Protein AF-A0A2R7M3M5-F1 (afdb_monomer_lite)

Radius of gyration: 17.68 Å; chains: 1; bounding box: 38×52×39 Å

Secondary structure (DSSP, 8-state):
-----PPPPBSEEETTEEEEEEEEEEEETTEEEEEEEEEETTEE-SEEEEEETTEEEEEEEEETTEEEEEEE-TTSSEEEEEEEEEEE-SS-EEEEEEEEEEEE-TTS-EEEEEEEETTEEEEEEE--

Foldseek 3Di:
DPPPPDPDDEQDDDVNFDAAWHWDWDDDPNKIKIKTWHDDRNHTADKIFIDIPNATAKIWHDDVFKIWMFGADSVRATQKIAIWGWDDDPVDIDIAGAAWMFGAPNVGHTAWIWHDDRRHTDDIDGDD

Structure (mmCIF, N/CA/C/O backbone):
data_AF-A0A2R7M3M5-F1
#
_entry.id   AF-A0A2R7M3M5-F1
#
loop_
_atom_site.group_PDB
_atom_site.id
_atom_site.type_symbol
_atom_site.label_atom_id
_atom_site.label_alt_id
_atom_site.label_comp_id
_atom_site.label_asym_id
_atom_site.label_entity_id
_atom_site.label_seq_id
_atom_site.pdbx_PDB_ins_code
_atom_site.Cartn_x
_atom_site.Cartn_y
_atom_site.Cartn_z
_atom_site.occupancy
_atom_site.B_iso_or_equiv
_atom_site.auth_seq_id
_atom_site.auth_comp_id
_atom_site.auth_asym_id
_atom_site.auth_atom_id
_atom_site.pdbx_PDB_model_num
ATOM 1 N N . MET A 1 1 ? 13.078 -37.217 -22.611 1.00 40.91 1 MET A N 1
ATOM 2 C CA . MET A 1 1 ? 13.449 -35.785 -22.590 1.00 40.91 1 MET A CA 1
ATOM 3 C C . MET A 1 1 ? 12.897 -35.168 -21.319 1.00 40.91 1 MET A C 1
ATOM 5 O O . MET A 1 1 ? 11.688 -35.029 -21.201 1.00 40.91 1 MET A O 1
ATOM 9 N N . LEU A 1 2 ? 13.753 -34.866 -20.343 1.00 45.62 2 LEU A N 1
ATOM 10 C CA . LEU A 1 2 ? 13.351 -34.103 -19.164 1.00 45.62 2 LEU A CA 1
ATOM 11 C C . LEU A 1 2 ? 13.286 -32.633 -19.587 1.00 45.62 2 LEU A C 1
ATOM 13 O O . LEU A 1 2 ? 14.321 -32.003 -19.799 1.00 45.62 2 LEU A O 1
ATOM 17 N N . LEU A 1 3 ? 12.076 -32.101 -19.774 1.00 51.84 3 LEU A N 1
ATOM 18 C CA . LEU A 1 3 ? 11.861 -30.661 -19.890 1.00 51.84 3 LEU A CA 1
ATOM 19 C C . LEU A 1 3 ? 12.255 -30.043 -18.546 1.00 51.84 3 LEU A C 1
ATOM 21 O O . LEU A 1 3 ? 11.459 -29.971 -17.615 1.00 51.84 3 LEU A O 1
ATOM 25 N N . SER A 1 4 ? 13.523 -29.655 -18.431 1.00 55.25 4 SER A N 1
ATOM 26 C CA . SER A 1 4 ? 14.002 -28.819 -17.340 1.00 55.25 4 SER A CA 1
ATOM 27 C C . SER A 1 4 ? 13.256 -27.491 -17.437 1.00 55.25 4 SER A C 1
ATOM 29 O O . SER A 1 4 ? 13.570 -26.641 -18.273 1.00 55.25 4 SER A O 1
ATOM 31 N N . CYS A 1 5 ? 12.206 -27.336 -16.628 1.00 59.44 5 CYS A N 1
ATOM 32 C CA . CYS A 1 5 ? 11.568 -26.052 -16.383 1.00 59.44 5 CYS A CA 1
ATOM 33 C C . CYS A 1 5 ? 12.611 -25.140 -15.736 1.00 59.44 5 CYS A C 1
ATOM 35 O O . CYS A 1 5 ? 12.730 -25.087 -14.513 1.00 59.44 5 CYS A O 1
ATOM 37 N N . LYS A 1 6 ? 13.388 -24.428 -16.560 1.00 63.34 6 LYS A N 1
ATOM 38 C CA . LYS A 1 6 ? 14.231 -23.330 -16.090 1.00 63.34 6 LYS A CA 1
ATOM 39 C C . LYS A 1 6 ? 13.330 -22.370 -15.317 1.00 63.34 6 LYS A C 1
ATOM 41 O O . LYS A 1 6 ? 12.282 -21.953 -15.821 1.00 63.34 6 LYS A O 1
ATOM 46 N N . SER A 1 7 ? 13.703 -22.067 -14.077 1.00 69.56 7 SER A N 1
ATOM 47 C CA . SER A 1 7 ? 12.991 -21.080 -13.275 1.00 69.56 7 SER A CA 1
ATOM 48 C C . SER A 1 7 ? 12.938 -19.762 -14.048 1.00 69.56 7 SER A C 1
ATOM 50 O O . SER A 1 7 ? 13.905 -19.362 -14.700 1.00 69.56 7 SER A O 1
ATOM 52 N N . LYS A 1 8 ? 11.775 -19.101 -14.038 1.00 75.94 8 LYS A N 1
ATOM 53 C CA . LYS A 1 8 ? 11.649 -17.799 -14.699 1.00 75.94 8 LYS A CA 1
ATOM 54 C C . LYS A 1 8 ? 12.600 -16.811 -14.008 1.00 75.94 8 LYS A C 1
ATOM 56 O O . LYS A 1 8 ? 12.581 -16.767 -12.776 1.00 75.94 8 LYS A O 1
ATOM 61 N N . PRO A 1 9 ? 13.389 -16.025 -14.760 1.00 85.38 9 PRO A N 1
ATOM 62 C CA . PRO A 1 9 ? 14.252 -15.011 -14.171 1.00 85.38 9 PRO A CA 1
ATOM 63 C C . PRO A 1 9 ? 13.434 -14.015 -13.338 1.00 85.38 9 PRO A C 1
ATOM 65 O O . PRO A 1 9 ? 12.315 -13.649 -13.714 1.00 85.38 9 PRO A O 1
ATOM 68 N N . ILE A 1 10 ? 14.000 -13.584 -12.212 1.00 93.69 10 ILE A N 1
ATOM 69 C CA . ILE A 1 10 ? 13.452 -12.527 -11.352 1.00 93.69 10 ILE A CA 1
ATOM 70 C C . ILE A 1 10 ? 14.199 -11.215 -11.616 1.00 93.69 10 ILE A C 1
ATOM 72 O O . ILE A 1 10 ? 15.346 -11.249 -12.056 1.00 93.69 10 ILE A O 1
ATOM 76 N N . ASN A 1 11 ? 13.568 -10.072 -11.343 1.00 96.06 11 ASN A N 1
ATOM 77 C CA . ASN A 1 11 ? 14.172 -8.734 -11.469 1.00 96.06 11 ASN A CA 1
ATOM 78 C C . ASN A 1 11 ? 14.784 -8.458 -12.859 1.00 96.06 11 ASN A C 1
ATOM 80 O O . ASN A 1 11 ? 15.781 -7.750 -12.985 1.00 96.06 11 ASN A O 1
ATOM 84 N N . GLN A 1 12 ? 14.206 -9.037 -13.914 1.00 95.31 12 GLN A N 1
ATOM 85 C CA . GLN A 1 12 ? 14.738 -8.927 -15.272 1.00 95.31 12 GLN A CA 1
ATOM 86 C C . GLN A 1 12 ? 14.123 -7.765 -16.056 1.00 95.31 12 GLN A C 1
ATOM 88 O O . GLN A 1 12 ? 12.984 -7.342 -15.813 1.00 95.31 12 GLN A O 1
ATOM 93 N N . LYS A 1 13 ? 14.879 -7.304 -17.056 1.00 95.75 13 LYS A N 1
ATOM 94 C CA . LYS A 1 13 ? 14.415 -6.364 -18.074 1.00 95.75 13 LYS A CA 1
ATOM 95 C C . LYS A 1 13 ? 14.510 -6.995 -19.464 1.00 95.75 13 LYS A C 1
ATOM 97 O O . LYS A 1 13 ? 15.540 -7.575 -19.791 1.00 95.75 13 LYS A O 1
ATOM 102 N N . ILE A 1 14 ? 13.468 -6.837 -20.276 1.00 95.00 14 ILE A N 1
ATOM 103 C CA . ILE A 1 14 ? 13.446 -7.162 -21.710 1.00 95.00 14 ILE A CA 1
ATOM 104 C C . ILE A 1 14 ? 13.244 -5.845 -22.453 1.00 95.00 14 ILE A C 1
ATOM 106 O O . ILE A 1 14 ? 12.390 -5.051 -22.065 1.00 95.00 14 ILE A O 1
ATOM 110 N N . ASP A 1 15 ? 14.086 -5.558 -23.446 1.00 95.06 15 ASP A N 1
ATOM 111 C CA . ASP A 1 15 ? 14.084 -4.276 -24.169 1.00 95.06 15 ASP A CA 1
ATOM 112 C C . ASP A 1 15 ? 14.149 -3.055 -23.237 1.00 95.06 15 ASP A C 1
ATOM 114 O O . ASP A 1 15 ? 13.475 -2.045 -23.431 1.00 95.06 15 ASP A O 1
ATOM 118 N N . LYS A 1 16 ? 14.972 -3.166 -22.182 1.00 95.38 16 LYS A N 1
ATOM 119 C CA . LYS A 1 16 ? 15.138 -2.178 -21.096 1.00 95.38 16 LYS A CA 1
ATOM 120 C C . LYS A 1 16 ? 13.891 -1.957 -20.220 1.00 95.38 16 LYS A C 1
ATOM 122 O O . LYS A 1 16 ? 13.975 -1.167 -19.281 1.00 95.38 16 LYS A O 1
ATOM 127 N N . LYS A 1 17 ? 12.803 -2.700 -20.444 1.00 95.56 17 LYS A N 1
ATOM 128 C CA . LYS A 1 17 ? 11.550 -2.638 -19.677 1.00 95.56 17 LYS A CA 1
ATOM 129 C C . LYS A 1 17 ? 11.433 -3.779 -18.680 1.00 95.56 17 LYS A C 1
ATOM 131 O O . LYS A 1 17 ? 11.843 -4.899 -18.973 1.00 95.56 17 LYS A O 1
ATOM 136 N N . ARG A 1 18 ? 10.860 -3.534 -17.503 1.00 95.56 18 ARG A N 1
ATOM 137 C CA . ARG A 1 18 ? 10.651 -4.567 -16.476 1.00 95.56 18 ARG A CA 1
ATOM 138 C C . ARG A 1 18 ? 9.678 -5.635 -16.964 1.00 95.56 18 ARG A C 1
ATOM 140 O O . ARG A 1 18 ? 8.585 -5.320 -17.437 1.00 95.56 18 ARG A O 1
ATOM 147 N N . GLU A 1 19 ? 10.058 -6.897 -16.785 1.00 96.81 19 GLU A N 1
ATOM 148 C CA . GLU A 1 19 ? 9.255 -8.050 -17.195 1.00 96.81 19 GLU A CA 1
ATOM 149 C C . GLU A 1 19 ? 9.260 -9.132 -16.107 1.00 96.81 19 GLU A C 1
ATOM 151 O O . GLU A 1 19 ? 10.284 -9.427 -15.488 1.00 96.81 19 GLU A O 1
ATOM 156 N N . GLY A 1 20 ? 8.113 -9.773 -15.890 1.00 95.81 20 GLY A N 1
ATOM 157 C CA . GLY A 1 20 ? 7.998 -10.902 -14.975 1.00 95.81 20 GLY A CA 1
ATOM 158 C C . GLY A 1 20 ? 7.898 -10.477 -13.513 1.00 95.81 20 GLY A C 1
ATOM 159 O O . GLY A 1 20 ? 7.250 -9.483 -13.191 1.00 95.81 20 GLY A O 1
ATOM 160 N N . VAL A 1 21 ? 8.452 -11.294 -12.615 1.00 96.62 21 VAL A N 1
ATOM 161 C CA . VAL A 1 21 ? 8.379 -11.053 -11.169 1.00 96.62 21 VAL A CA 1
ATOM 162 C C . VAL A 1 21 ? 9.546 -10.187 -10.719 1.00 96.62 21 VAL A C 1
ATOM 164 O O . VAL A 1 21 ? 10.697 -10.443 -11.073 1.00 96.62 21 VAL A O 1
ATOM 167 N N . TRP A 1 22 ? 9.220 -9.180 -9.922 1.00 97.56 22 TRP A N 1
ATOM 168 C CA . TRP A 1 22 ? 10.172 -8.314 -9.256 1.00 97.56 22 TRP A CA 1
ATOM 169 C C . TRP A 1 22 ? 10.038 -8.510 -7.748 1.00 97.56 22 TRP A C 1
ATOM 171 O O . TRP A 1 22 ? 8.938 -8.445 -7.202 1.00 97.56 22 TRP A O 1
ATOM 181 N N . ILE A 1 23 ? 11.144 -8.850 -7.100 1.00 97.62 23 ILE A N 1
ATOM 182 C CA . ILE A 1 23 ? 11.229 -9.115 -5.670 1.00 97.62 23 ILE A CA 1
ATOM 183 C C . ILE A 1 23 ? 12.234 -8.133 -5.091 1.00 97.62 23 ILE A C 1
ATOM 185 O O . ILE A 1 23 ? 13.425 -8.217 -5.401 1.00 97.62 23 ILE A O 1
ATOM 189 N N . ASP A 1 24 ? 11.737 -7.240 -4.245 1.00 96.62 24 ASP A N 1
ATOM 190 C CA . ASP A 1 24 ? 12.561 -6.433 -3.354 1.00 96.62 24 ASP A CA 1
ATOM 191 C C . ASP A 1 24 ? 12.595 -7.100 -1.974 1.00 96.62 24 ASP A C 1
ATOM 193 O O . ASP A 1 24 ? 11.585 -7.650 -1.519 1.00 96.62 24 ASP A O 1
ATOM 197 N N . ASN A 1 25 ? 13.761 -7.115 -1.334 1.00 97.38 25 ASN A N 1
ATOM 198 C CA . ASN A 1 25 ? 13.969 -7.722 -0.027 1.00 97.38 25 ASN A CA 1
ATOM 199 C C . ASN A 1 25 ? 15.122 -7.022 0.692 1.00 97.38 25 ASN A C 1
ATOM 201 O O . ASN A 1 25 ? 16.282 -7.211 0.324 1.00 97.38 25 ASN A O 1
ATOM 205 N N . TYR A 1 26 ? 14.804 -6.255 1.727 1.00 97.56 26 TYR A N 1
ATOM 206 C CA . TYR A 1 26 ? 15.783 -5.480 2.482 1.00 97.56 26 TYR A CA 1
ATOM 207 C C . TYR A 1 26 ? 15.418 -5.428 3.965 1.00 97.56 26 TYR A C 1
ATOM 209 O O . TYR A 1 26 ? 14.273 -5.661 4.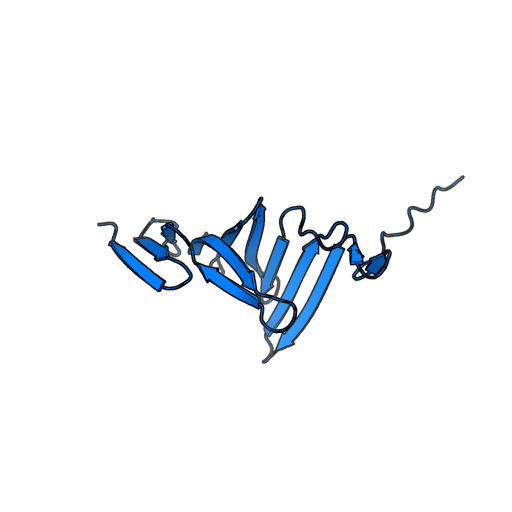356 1.00 97.56 26 TYR A O 1
ATOM 217 N N . THR A 1 27 ? 16.404 -5.107 4.795 1.00 98.00 27 THR A N 1
ATOM 218 C CA . THR A 1 27 ? 16.233 -4.955 6.241 1.00 98.00 27 THR A CA 1
ATOM 219 C C . THR A 1 27 ? 16.571 -3.526 6.631 1.00 98.00 27 THR A C 1
ATOM 221 O O . THR A 1 27 ? 17.616 -3.011 6.244 1.00 98.00 27 THR A O 1
ATOM 224 N N . GLN A 1 28 ? 15.702 -2.897 7.414 1.00 97.31 28 GLN A N 1
ATOM 225 C CA . GLN A 1 28 ? 15.927 -1.577 7.994 1.00 97.31 28 GLN A CA 1
ATOM 226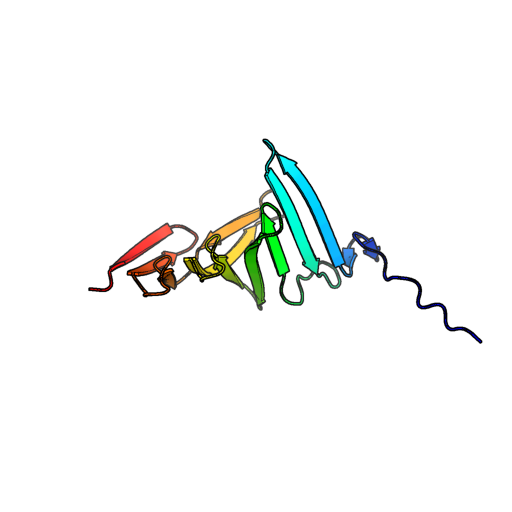 C C . GLN A 1 28 ? 15.531 -1.624 9.469 1.00 97.31 28 GLN A C 1
ATOM 228 O O . GLN A 1 28 ? 14.429 -2.066 9.781 1.00 97.31 28 GLN A O 1
ATOM 233 N N . ASP A 1 29 ? 16.430 -1.220 10.370 1.00 96.06 29 ASP A N 1
ATOM 234 C CA . ASP A 1 29 ? 16.196 -1.192 11.823 1.00 96.06 29 ASP A CA 1
ATOM 235 C C . ASP A 1 29 ? 15.621 -2.514 12.368 1.00 96.06 29 ASP A C 1
ATOM 237 O O . ASP A 1 29 ? 14.593 -2.555 13.041 1.00 96.06 29 ASP A O 1
ATOM 241 N N . SER A 1 30 ? 16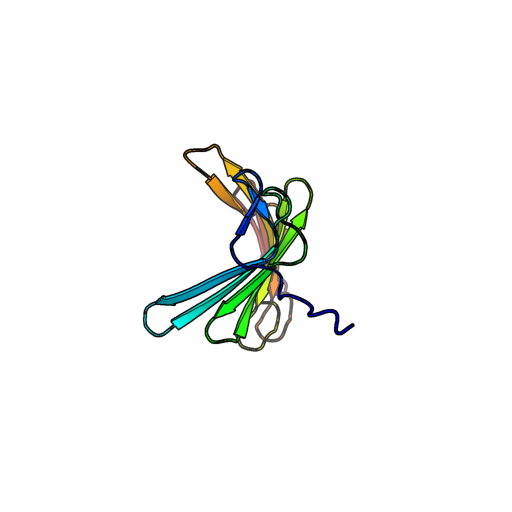.259 -3.636 12.014 1.00 96.44 30 SER A N 1
ATOM 242 C CA . SER A 1 30 ? 15.810 -5.009 12.333 1.00 96.44 30 SER A CA 1
ATOM 243 C C . SER A 1 30 ? 14.449 -5.421 11.746 1.00 96.44 30 SER A C 1
ATOM 245 O O . SER A 1 30 ? 13.962 -6.518 12.017 1.00 96.44 30 SER A O 1
ATOM 247 N N . THR A 1 31 ? 13.840 -4.582 10.907 1.00 97.31 31 THR A N 1
ATOM 248 C CA . THR A 1 31 ? 12.576 -4.861 10.221 1.00 97.31 31 THR A CA 1
ATOM 249 C C . THR A 1 31 ? 12.843 -5.340 8.803 1.00 97.31 31 THR A C 1
ATOM 251 O O . THR A 1 31 ? 13.460 -4.642 8.003 1.00 97.31 31 THR A O 1
ATOM 254 N N . ASN A 1 32 ? 12.360 -6.536 8.478 1.00 98.06 32 ASN A N 1
ATOM 255 C CA . ASN A 1 32 ? 12.501 -7.134 7.156 1.00 98.06 32 ASN A CA 1
ATOM 256 C C . ASN A 1 32 ? 11.327 -6.740 6.262 1.00 98.06 32 ASN A C 1
ATOM 258 O O . ASN A 1 32 ? 10.176 -7.058 6.565 1.00 98.06 32 ASN A O 1
ATOM 262 N N . TYR A 1 33 ? 11.622 -6.119 5.130 1.00 98.31 33 TYR A N 1
ATOM 263 C CA . TYR A 1 33 ? 10.662 -5.742 4.106 1.00 98.31 33 TYR A CA 1
ATOM 264 C C . TYR A 1 33 ? 10.820 -6.655 2.903 1.00 98.31 33 TYR A C 1
ATOM 266 O O . TYR A 1 33 ? 11.933 -6.934 2.468 1.00 98.31 33 TYR A O 1
ATOM 274 N N . LYS A 1 34 ? 9.698 -7.112 2.347 1.00 98.50 34 LYS A N 1
ATOM 275 C CA . LYS A 1 34 ? 9.703 -7.907 1.118 1.00 98.50 34 LYS A CA 1
ATOM 276 C C . LYS A 1 34 ? 8.525 -7.554 0.230 1.00 98.50 34 LYS A C 1
ATOM 278 O O . LYS A 1 34 ? 7.386 -7.586 0.697 1.00 98.50 34 LYS A O 1
ATOM 283 N N . SER A 1 35 ? 8.758 -7.276 -1.047 1.00 98.25 35 SER A N 1
ATOM 284 C CA . SER A 1 35 ? 7.696 -7.060 -2.034 1.00 98.25 35 SER A CA 1
ATOM 285 C C . SER A 1 35 ? 7.718 -8.133 -3.121 1.00 98.25 35 SER A C 1
ATOM 287 O O . SER A 1 35 ? 8.748 -8.718 -3.442 1.00 98.25 35 SER A O 1
ATOM 289 N N . PHE A 1 36 ? 6.539 -8.433 -3.657 1.00 98.25 36 PHE A N 1
ATOM 290 C CA . PHE A 1 36 ? 6.357 -9.218 -4.869 1.00 98.25 36 PHE A CA 1
ATOM 291 C C . PHE A 1 36 ? 5.533 -8.391 -5.840 1.00 98.25 36 PHE A C 1
ATOM 293 O O . PHE A 1 36 ? 4.319 -8.219 -5.669 1.00 98.25 36 PHE A O 1
ATOM 300 N N . GLU A 1 37 ? 6.214 -7.917 -6.863 1.00 97.56 37 GLU A N 1
ATOM 301 C CA . GLU A 1 37 ? 5.700 -7.076 -7.924 1.00 97.56 37 GLU A CA 1
ATOM 302 C C . GLU A 1 37 ? 5.717 -7.865 -9.229 1.00 97.56 37 GLU A C 1
ATOM 304 O O . GLU A 1 37 ? 6.462 -8.832 -9.401 1.00 97.56 37 GLU A O 1
ATOM 309 N N . TYR A 1 38 ? 4.845 -7.490 -10.153 1.00 96.50 38 TYR A N 1
ATOM 310 C CA . TYR A 1 38 ? 4.722 -8.182 -11.426 1.00 96.50 38 TYR A CA 1
ATOM 311 C C . TYR A 1 38 ? 4.549 -7.159 -12.527 1.00 96.50 38 TYR A C 1
ATOM 313 O O . TYR A 1 38 ? 3.637 -6.334 -12.458 1.00 96.50 38 TYR A O 1
ATOM 321 N N . TYR A 1 39 ? 5.385 -7.274 -13.550 1.00 96.00 39 TYR A N 1
ATOM 322 C CA . TYR A 1 39 ? 5.413 -6.357 -14.676 1.00 96.00 39 TYR A CA 1
ATOM 323 C C . TYR A 1 39 ? 5.262 -7.101 -15.998 1.00 96.00 39 TYR A C 1
ATOM 325 O O . TYR A 1 39 ? 5.670 -8.260 -16.132 1.00 96.00 39 TYR A O 1
ATOM 333 N N . LYS A 1 40 ? 4.668 -6.416 -16.971 1.00 95.44 40 LYS A N 1
ATOM 334 C CA . LYS A 1 40 ?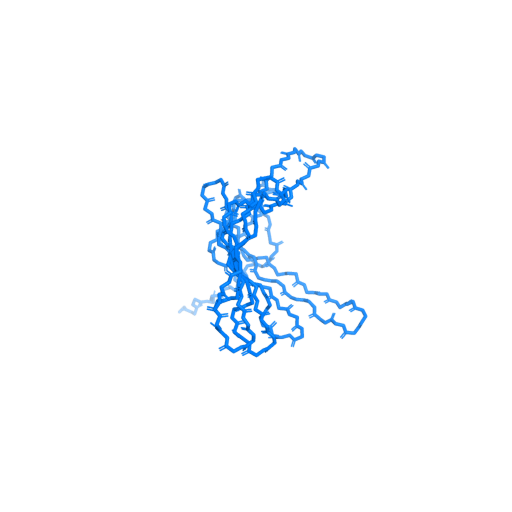 4.702 -6.786 -18.382 1.00 95.44 40 LYS A CA 1
ATOM 335 C C . LYS A 1 40 ? 5.018 -5.523 -19.178 1.00 95.44 40 LYS A C 1
ATOM 337 O O . LYS A 1 40 ? 4.155 -4.665 -19.286 1.00 95.44 40 LYS A O 1
ATOM 342 N N . HIS A 1 41 ? 6.226 -5.414 -19.723 1.00 95.06 41 HIS A N 1
ATOM 343 C CA . HIS A 1 41 ? 6.694 -4.237 -20.465 1.00 95.06 41 HIS A CA 1
ATOM 344 C C . HIS A 1 41 ? 6.546 -2.933 -19.658 1.00 95.06 41 HIS A C 1
ATOM 346 O O . HIS A 1 41 ? 5.954 -1.973 -20.141 1.00 95.06 41 HIS A O 1
ATOM 352 N N . ASP A 1 42 ? 7.057 -2.926 -18.421 1.00 93.69 42 ASP A N 1
ATOM 353 C CA . ASP A 1 42 ? 6.896 -1.865 -17.406 1.00 93.69 42 ASP A CA 1
ATOM 354 C C . ASP A 1 42 ? 5.475 -1.638 -16.871 1.00 93.69 42 ASP A C 1
ATOM 356 O O . ASP A 1 42 ? 5.322 -0.986 -15.835 1.00 93.69 42 ASP A O 1
ATOM 360 N N . GLU A 1 43 ? 4.449 -2.246 -17.467 1.00 93.06 43 GLU A N 1
ATOM 361 C CA . GLU A 1 43 ? 3.086 -2.141 -16.956 1.00 93.06 43 GLU A CA 1
ATOM 362 C C . GLU A 1 43 ? 2.889 -3.030 -15.723 1.00 93.06 43 GLU A C 1
ATOM 364 O O . GLU A 1 43 ? 3.172 -4.237 -15.774 1.00 93.06 43 GLU A O 1
ATOM 369 N N . PRO A 1 44 ? 2.367 -2.487 -14.610 1.00 94.06 44 PRO A N 1
ATOM 370 C CA . PRO A 1 44 ? 2.080 -3.269 -13.424 1.00 94.06 44 PRO A CA 1
ATOM 371 C C . PRO A 1 44 ? 0.903 -4.219 -13.678 1.00 94.06 44 PRO A C 1
ATOM 373 O O . PRO A 1 44 ? -0.218 -3.815 -13.992 1.00 94.06 44 PRO A O 1
ATOM 376 N N . VAL A 1 45 ? 1.137 -5.514 -13.491 1.00 93.75 45 VAL A N 1
ATOM 377 C CA . VAL A 1 45 ? 0.140 -6.573 -13.690 1.00 93.75 45 VAL A CA 1
ATOM 378 C C . VAL A 1 45 ? -0.089 -7.377 -12.414 1.00 93.75 45 VAL A C 1
ATOM 380 O O . VAL A 1 45 ? 0.647 -7.279 -11.436 1.00 93.75 45 VAL A O 1
ATOM 383 N N . LYS A 1 46 ? -1.121 -8.232 -12.428 1.00 94.06 46 LYS A N 1
ATOM 384 C CA . LYS A 1 46 ? -1.498 -9.106 -11.302 1.00 94.06 46 LYS A CA 1
ATOM 385 C C . LYS A 1 46 ? -1.727 -8.309 -10.003 1.00 94.06 46 LYS A C 1
ATOM 387 O O . LYS A 1 46 ? -2.010 -7.116 -10.016 1.00 94.06 46 LYS A O 1
ATOM 392 N N . LYS A 1 47 ? -1.749 -9.015 -8.874 1.00 97.12 47 LYS A N 1
ATOM 393 C CA . LYS A 1 47 ? -1.872 -8.431 -7.539 1.00 97.12 47 LYS A CA 1
ATOM 394 C C . LYS A 1 47 ? -0.496 -8.443 -6.893 1.00 97.12 47 LYS A C 1
ATOM 396 O O . LYS A 1 47 ? 0.076 -9.522 -6.735 1.00 97.12 47 LYS A O 1
ATOM 401 N N . TRP A 1 48 ? -0.012 -7.275 -6.505 1.00 98.25 48 TRP A N 1
ATOM 402 C CA . TRP A 1 48 ? 1.243 -7.141 -5.783 1.00 98.25 48 TRP A CA 1
ATOM 403 C C . TRP A 1 48 ? 1.002 -7.326 -4.291 1.00 98.25 48 TRP A C 1
ATOM 405 O O . TRP A 1 48 ? -0.107 -7.095 -3.782 1.00 98.25 48 TRP A O 1
ATOM 415 N N . LYS A 1 49 ? 2.030 -7.803 -3.598 1.00 98.69 49 LYS A N 1
ATOM 416 C CA . LYS A 1 49 ? 1.979 -8.074 -2.163 1.00 98.69 49 LYS A CA 1
ATOM 417 C C . LYS A 1 49 ? 3.259 -7.579 -1.516 1.00 98.69 49 LYS A C 1
ATOM 419 O O . LYS A 1 49 ? 4.338 -7.905 -2.001 1.00 98.69 49 LYS A O 1
ATOM 424 N N . SER A 1 50 ? 3.122 -6.873 -0.405 1.00 98.62 50 SER A N 1
ATOM 425 C CA . SER A 1 50 ? 4.251 -6.423 0.402 1.00 98.62 50 SER A CA 1
ATOM 426 C C . SER A 1 50 ? 4.104 -6.942 1.826 1.00 98.62 50 SER A C 1
ATOM 428 O O . SER A 1 50 ? 2.994 -7.044 2.368 1.00 98.62 50 SER A O 1
ATOM 430 N N . TYR A 1 51 ? 5.242 -7.284 2.411 1.00 98.56 51 TYR A N 1
ATOM 431 C CA . TYR A 1 51 ? 5.368 -7.973 3.679 1.00 98.56 51 TYR A CA 1
ATOM 432 C C . TYR A 1 51 ? 6.334 -7.222 4.591 1.00 98.56 51 TYR A C 1
ATOM 434 O O . TYR A 1 51 ? 7.351 -6.715 4.123 1.00 98.56 51 TYR A O 1
ATOM 442 N N . ILE A 1 52 ? 6.005 -7.193 5.880 1.00 98.12 52 ILE A N 1
ATOM 443 C CA . ILE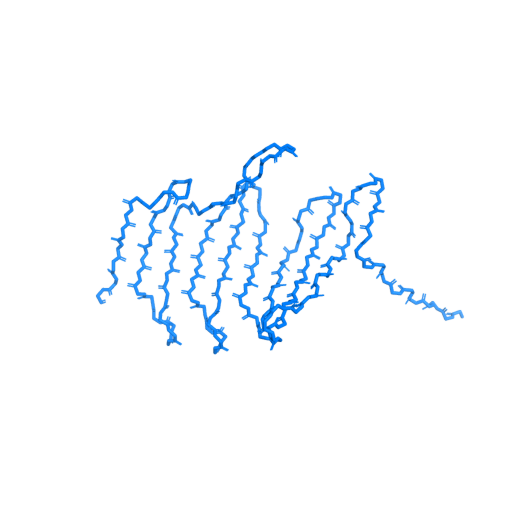 A 1 52 ? 6.868 -6.746 6.973 1.00 98.12 52 ILE A CA 1
ATOM 444 C C . ILE A 1 52 ? 7.044 -7.946 7.899 1.00 98.12 52 ILE A C 1
ATOM 446 O O . ILE A 1 52 ? 6.057 -8.535 8.340 1.00 98.12 52 ILE A O 1
ATOM 450 N N . ASN A 1 53 ? 8.289 -8.353 8.150 1.00 97.06 53 ASN A N 1
ATOM 451 C CA . ASN A 1 53 ? 8.639 -9.510 8.980 1.00 97.06 53 ASN A CA 1
ATOM 452 C C . ASN A 1 53 ? 7.848 -10.778 8.603 1.00 97.06 53 ASN A C 1
ATOM 454 O O . ASN A 1 53 ? 7.339 -11.505 9.452 1.00 97.06 53 ASN A O 1
ATOM 458 N N . GLY A 1 54 ? 7.678 -11.012 7.297 1.00 96.75 54 GLY A N 1
ATOM 459 C CA . GLY A 1 54 ? 6.932 -12.154 6.756 1.00 96.75 54 GLY A CA 1
ATOM 460 C C . GLY A 1 54 ? 5.401 -12.043 6.833 1.00 96.75 54 GLY A C 1
ATOM 461 O O . GLY A 1 54 ? 4.711 -12.836 6.190 1.00 96.75 54 GLY A O 1
ATOM 462 N N . LYS A 1 55 ? 4.843 -11.046 7.532 1.00 97.88 55 LYS A N 1
ATOM 463 C CA . LYS A 1 55 ? 3.398 -10.779 7.581 1.00 97.88 55 LYS A CA 1
ATOM 464 C C . LYS A 1 55 ? 2.991 -9.826 6.462 1.00 97.88 55 LYS A C 1
ATOM 466 O O . LYS A 1 55 ? 3.671 -8.841 6.190 1.00 97.88 55 LYS A O 1
ATOM 471 N N . ILE A 1 56 ? 1.873 -10.107 5.795 1.00 98.25 56 ILE A N 1
ATOM 472 C CA . ILE A 1 56 ? 1.358 -9.226 4.741 1.00 98.25 56 ILE A CA 1
ATOM 473 C C . ILE A 1 56 ? 0.840 -7.925 5.359 1.00 98.25 56 ILE A C 1
ATOM 475 O O . ILE A 1 56 ? -0.008 -7.968 6.243 1.00 98.25 56 ILE A O 1
ATOM 479 N N . TYR A 1 57 ? 1.314 -6.778 4.874 1.00 98.50 57 TYR A N 1
ATOM 480 C CA . TYR A 1 57 ? 0.844 -5.467 5.350 1.00 98.50 57 TYR A CA 1
ATOM 481 C C . TYR A 1 57 ? 0.191 -4.643 4.241 1.00 98.50 57 TYR A C 1
ATOM 483 O O . TYR A 1 57 ? -0.612 -3.758 4.529 1.00 98.50 57 TYR A O 1
ATOM 491 N N . LYS A 1 58 ? 0.475 -4.949 2.966 1.00 98.69 58 LYS A N 1
ATOM 492 C CA . LYS A 1 58 ? -0.077 -4.220 1.820 1.00 98.69 58 LYS A CA 1
ATOM 493 C C . LYS A 1 58 ? -0.366 -5.141 0.642 1.00 98.69 58 LYS A C 1
ATOM 495 O O . LYS A 1 58 ? 0.379 -6.075 0.343 1.00 98.69 58 LYS A O 1
ATOM 500 N N . THR A 1 59 ? -1.456 -4.852 -0.063 1.00 98.75 59 THR A N 1
ATOM 501 C CA . THR A 1 59 ? -1.696 -5.394 -1.402 1.00 98.75 59 THR A CA 1
ATOM 502 C C . THR A 1 59 ? -2.160 -4.326 -2.365 1.00 98.75 59 THR A C 1
ATOM 504 O O . THR A 1 59 ? -3.049 -3.548 -2.020 1.00 98.75 59 THR A O 1
ATOM 507 N N . GLU A 1 60 ? -1.656 -4.396 -3.590 1.00 98.38 60 GLU A N 1
ATOM 508 C CA . GLU A 1 60 ? -1.934 -3.448 -4.666 1.00 98.38 60 GLU A CA 1
ATOM 509 C C . GLU A 1 60 ? -2.489 -4.189 -5.886 1.00 98.38 60 GLU A C 1
ATOM 511 O O . GLU A 1 60 ? -2.020 -5.266 -6.263 1.00 98.38 60 GLU A O 1
ATOM 516 N N . LYS A 1 61 ? -3.546 -3.638 -6.484 1.00 97.44 61 LYS A N 1
ATOM 517 C CA . LYS A 1 61 ? -4.120 -4.127 -7.740 1.00 97.44 61 LYS A CA 1
ATOM 518 C C . LYS A 1 61 ? -4.300 -2.951 -8.684 1.00 97.44 61 LYS A C 1
ATOM 520 O O . LYS A 1 61 ? -5.253 -2.181 -8.539 1.00 97.44 61 LYS A O 1
ATOM 525 N N . TYR A 1 62 ? -3.410 -2.864 -9.659 1.00 94.38 62 TYR A N 1
ATOM 526 C CA . TYR A 1 62 ? -3.421 -1.819 -10.669 1.00 94.38 62 TYR A CA 1
ATOM 527 C C . TYR A 1 62 ? -4.567 -2.037 -11.664 1.00 94.38 62 TYR A C 1
ATOM 529 O O . TYR A 1 62 ? -4.915 -3.163 -12.041 1.00 94.38 62 TYR A O 1
ATOM 537 N N . LYS A 1 63 ? -5.224 -0.935 -12.011 1.00 89.75 63 LYS A N 1
ATOM 538 C CA . LYS A 1 63 ? -6.308 -0.804 -12.982 1.00 89.75 63 LYS A CA 1
ATOM 539 C C . LYS A 1 63 ? -6.035 0.449 -13.810 1.00 89.75 63 LYS A C 1
ATOM 541 O O . LYS A 1 63 ? -5.271 1.306 -13.382 1.00 89.75 63 LYS A O 1
ATOM 546 N N . SER A 1 64 ? -6.657 0.552 -14.983 1.00 84.62 64 SER A N 1
ATOM 547 C CA . SER A 1 64 ? -6.451 1.692 -15.884 1.00 84.62 64 SER A CA 1
ATOM 548 C C . SER A 1 64 ? -6.648 3.022 -15.139 1.00 84.62 64 SER A C 1
ATOM 550 O O . SER A 1 64 ? -7.766 3.344 -14.734 1.00 84.62 64 SER A O 1
ATOM 552 N N . GLY A 1 65 ? -5.549 3.746 -14.901 1.00 86.62 65 GLY A N 1
ATOM 553 C CA . GLY A 1 65 ? -5.522 5.051 -14.235 1.00 86.62 65 GLY A CA 1
ATOM 554 C C . GLY A 1 65 ? -5.651 5.073 -12.704 1.00 86.62 65 GLY A C 1
ATOM 555 O O . GLY A 1 65 ? -5.777 6.164 -12.157 1.00 86.62 65 GLY A O 1
ATOM 556 N N . TYR A 1 66 ? -5.665 3.935 -11.994 1.00 93.88 66 TYR A N 1
ATOM 557 C CA . TYR A 1 66 ? -5.628 3.908 -10.518 1.00 93.88 66 TYR A CA 1
ATOM 558 C C . TYR A 1 66 ? -5.190 2.549 -9.946 1.00 93.88 66 TYR A C 1
ATOM 560 O O . TYR A 1 66 ? -5.344 1.501 -10.570 1.00 93.88 66 TYR A O 1
ATOM 568 N N . CYS A 1 67 ? -4.732 2.528 -8.697 1.00 96.88 67 CYS A N 1
ATOM 569 C CA . CYS A 1 67 ? -4.451 1.310 -7.943 1.00 96.88 67 CYS A CA 1
ATOM 570 C C . CYS A 1 67 ? -5.479 1.114 -6.824 1.00 96.88 67 CYS A C 1
ATOM 572 O O . CYS A 1 67 ? -5.850 2.058 -6.133 1.00 96.88 67 CYS A O 1
ATOM 574 N N . ILE A 1 68 ? -5.973 -0.113 -6.640 1.00 97.81 68 ILE A N 1
ATOM 575 C CA . ILE A 1 68 ? -6.759 -0.483 -5.456 1.00 97.81 68 ILE A CA 1
ATOM 576 C C . ILE A 1 68 ? -5.795 -1.013 -4.406 1.00 97.81 68 ILE A C 1
ATOM 578 O O . ILE A 1 68 ? -5.167 -2.055 -4.612 1.00 97.81 68 ILE A O 1
ATOM 582 N N . VAL A 1 69 ? -5.745 -0.333 -3.268 1.00 98.50 69 VAL A N 1
ATOM 583 C CA . VAL A 1 69 ? -4.830 -0.646 -2.173 1.00 98.50 69 VAL A CA 1
ATOM 584 C C . VAL A 1 69 ? -5.616 -1.192 -0.992 1.00 98.50 69 VAL A C 1
ATOM 586 O O . VAL A 1 69 ? -6.725 -0.741 -0.696 1.00 98.50 69 VAL A O 1
ATOM 589 N N . LYS A 1 70 ? -5.043 -2.192 -0.326 1.00 98.81 70 LYS A N 1
ATOM 590 C CA . LYS A 1 70 ? -5.467 -2.629 1.004 1.00 98.81 70 LYS A CA 1
ATOM 591 C C . LYS A 1 70 ? -4.255 -2.660 1.913 1.00 98.81 70 LYS A C 1
ATOM 593 O O . LYS A 1 70 ? -3.266 -3.293 1.542 1.00 98.81 70 LYS A O 1
ATOM 598 N N . PHE A 1 71 ? -4.383 -2.048 3.079 1.00 98.75 71 PHE A N 1
ATOM 599 C CA . PHE A 1 71 ? -3.466 -2.232 4.193 1.00 98.75 71 PHE A CA 1
ATOM 600 C C . PHE A 1 71 ? -4.067 -3.199 5.203 1.00 98.75 71 PHE A C 1
ATOM 602 O O . PHE A 1 71 ? -5.294 -3.303 5.323 1.00 98.75 71 PHE A O 1
ATOM 609 N N . TYR A 1 72 ? -3.206 -3.923 5.904 1.00 98.75 72 TYR A N 1
ATOM 610 C CA . TYR A 1 72 ? -3.594 -4.955 6.852 1.00 98.75 72 TYR A CA 1
ATOM 611 C C . TYR A 1 72 ? -2.920 -4.698 8.194 1.00 98.75 72 TYR A C 1
ATOM 613 O O . TYR A 1 72 ? -1.751 -4.323 8.242 1.00 98.75 72 TYR A O 1
ATOM 621 N N . TYR A 1 73 ? -3.664 -4.941 9.266 1.00 98.25 73 TYR A N 1
ATOM 622 C CA . TYR A 1 73 ? -3.103 -5.079 10.600 1.00 98.25 73 TYR A CA 1
ATOM 623 C C . TYR A 1 73 ? -2.240 -6.338 10.690 1.00 98.25 73 TYR A C 1
ATOM 625 O O . TYR A 1 73 ? -2.383 -7.271 9.897 1.00 98.25 73 TYR A O 1
ATOM 633 N N . GLU A 1 74 ? -1.418 -6.420 11.734 1.00 96.62 74 GLU A N 1
ATOM 634 C CA . GLU A 1 74 ? -0.612 -7.611 12.015 1.00 96.62 74 GLU A CA 1
ATOM 635 C C . GLU A 1 74 ? -1.425 -8.901 12.162 1.00 96.62 74 GLU A C 1
ATOM 637 O O . GLU A 1 74 ? -0.924 -9.983 11.858 1.00 96.62 74 GLU A O 1
ATOM 642 N N . ASN A 1 75 ? -2.680 -8.800 12.609 1.00 96.38 75 ASN A N 1
ATOM 643 C CA . ASN A 1 75 ? -3.595 -9.937 12.723 1.00 96.38 75 ASN A CA 1
ATOM 644 C C . ASN A 1 75 ? -4.205 -10.372 11.370 1.00 96.38 75 ASN A C 1
ATOM 646 O O . ASN A 1 75 ? -5.084 -11.231 11.334 1.00 96.38 75 ASN A O 1
ATOM 650 N N . GLY A 1 76 ? -3.785 -9.759 10.258 1.00 96.75 76 GLY A N 1
ATOM 651 C CA . GLY A 1 76 ? -4.235 -10.066 8.901 1.00 96.75 76 GLY A CA 1
ATOM 652 C C . GLY A 1 76 ? -5.586 -9.456 8.513 1.00 96.75 76 GLY A C 1
ATOM 653 O O . GLY A 1 76 ? -6.002 -9.591 7.358 1.00 96.75 76 GLY A O 1
ATOM 654 N N . LYS A 1 77 ? -6.284 -8.766 9.424 1.00 98.31 77 LYS A N 1
ATOM 655 C CA . LYS A 1 77 ? -7.522 -8.046 9.092 1.00 98.31 77 LYS A CA 1
ATOM 656 C C . LYS A 1 77 ? -7.204 -6.759 8.341 1.00 98.31 77 LYS A C 1
ATOM 658 O O . LYS A 1 77 ? -6.163 -6.140 8.534 1.00 98.31 77 LYS A O 1
ATOM 663 N N . VAL A 1 78 ? -8.112 -6.356 7.454 1.00 98.62 78 VAL A N 1
ATOM 664 C CA . VAL A 1 78 ? -7.959 -5.122 6.671 1.00 98.62 78 VAL A CA 1
ATOM 665 C C . VAL A 1 78 ? -8.002 -3.931 7.620 1.00 98.62 78 VAL A C 1
ATOM 667 O O . VAL A 1 78 ? -8.988 -3.770 8.324 1.00 98.62 78 VAL A O 1
ATOM 670 N N . GLN A 1 79 ? -6.964 -3.101 7.591 1.00 98.69 79 GLN A N 1
ATOM 671 C CA . GLN A 1 79 ? -6.902 -1.824 8.298 1.00 98.69 79 GLN A CA 1
ATOM 672 C C . GLN A 1 79 ? -7.588 -0.733 7.487 1.00 98.69 79 GLN A C 1
ATOM 674 O O . GLN A 1 79 ? -8.431 0.009 7.984 1.00 98.69 79 GLN A O 1
ATOM 679 N N . SER A 1 80 ? -7.246 -0.643 6.206 1.00 98.69 80 SER A N 1
ATOM 680 C CA . SER A 1 80 ? -7.841 0.336 5.313 1.00 98.69 80 SER A CA 1
ATOM 681 C C . SER A 1 80 ? -7.838 -0.157 3.878 1.00 98.69 80 SER A C 1
ATOM 683 O O . SER A 1 80 ? -7.056 -1.026 3.482 1.00 98.69 80 SER A O 1
ATOM 685 N N . LYS A 1 81 ? -8.771 0.362 3.084 1.00 98.75 81 LYS A N 1
ATOM 686 C CA . LYS A 1 81 ? -8.819 0.102 1.649 1.00 98.75 81 LYS A CA 1
ATOM 687 C C . LYS A 1 81 ? -9.345 1.309 0.899 1.00 98.75 81 LYS A C 1
ATOM 689 O O . LYS A 1 81 ? -10.326 1.922 1.317 1.00 98.75 81 LYS A O 1
ATOM 694 N N . GLY A 1 82 ? -8.764 1.567 -0.258 1.00 98.38 82 GLY A N 1
ATOM 695 C CA . GLY A 1 82 ? -9.181 2.668 -1.108 1.00 98.38 82 GLY A CA 1
ATOM 696 C C . GLY A 1 82 ? -8.478 2.633 -2.450 1.00 98.38 82 GLY A C 1
ATOM 697 O O . GLY A 1 82 ? -7.966 1.591 -2.877 1.00 98.38 82 GLY A O 1
ATOM 698 N N . LYS A 1 83 ? -8.506 3.772 -3.134 1.00 98.12 83 LYS A N 1
ATOM 699 C CA . LYS A 1 83 ? -7.853 3.949 -4.425 1.00 98.12 83 LYS A CA 1
ATOM 700 C C . LYS A 1 83 ? -6.710 4.941 -4.301 1.00 98.12 83 LYS A C 1
ATOM 702 O O . LYS A 1 83 ? -6.815 5.922 -3.565 1.00 98.12 83 LYS A O 1
ATOM 707 N N . THR A 1 84 ? -5.650 4.693 -5.050 1.00 97.44 84 THR A N 1
ATOM 708 C CA . THR A 1 84 ? -4.571 5.651 -5.271 1.00 97.44 84 THR A CA 1
ATOM 709 C C . THR A 1 84 ? -4.358 5.886 -6.744 1.00 97.44 84 THR A C 1
ATOM 711 O O . THR A 1 84 ? -4.797 5.102 -7.589 1.00 97.44 84 THR A O 1
ATOM 714 N N . LYS A 1 85 ? -3.677 6.979 -7.041 1.00 95.38 85 LYS A N 1
ATOM 715 C CA . LYS A 1 85 ? -3.113 7.247 -8.350 1.00 95.38 85 LYS A CA 1
ATOM 716 C C . LYS A 1 85 ? -1.624 7.489 -8.212 1.00 95.38 85 LYS A C 1
ATOM 718 O O . LYS A 1 85 ? -1.165 7.898 -7.147 1.00 95.38 85 LYS A O 1
ATOM 723 N N . THR A 1 86 ? -0.923 7.239 -9.306 1.00 91.31 86 THR A N 1
ATOM 724 C CA . THR A 1 86 ? 0.429 7.733 -9.510 1.00 91.31 86 THR A CA 1
ATOM 725 C C . THR A 1 86 ? 0.380 8.644 -10.724 1.00 91.31 86 THR A C 1
ATOM 727 O O . THR A 1 86 ? -0.042 8.198 -11.789 1.00 91.31 86 THR A O 1
ATOM 730 N N . GLU A 1 87 ? 0.753 9.904 -10.553 1.00 88.88 87 GLU A N 1
ATOM 731 C CA . GLU A 1 87 ? 0.870 10.886 -11.633 1.00 88.88 87 GLU A CA 1
ATOM 732 C C . GLU A 1 87 ? 2.234 11.570 -11.497 1.00 88.88 87 GLU A C 1
ATOM 734 O O . GLU A 1 87 ? 2.746 11.712 -10.386 1.00 88.88 87 GLU A O 1
ATOM 739 N N . GLY A 1 88 ? 2.853 11.936 -12.614 1.00 79.56 88 GLY A N 1
ATOM 740 C CA . GLY A 1 88 ? 4.211 12.464 -12.619 1.00 79.56 88 GLY A CA 1
ATOM 741 C C . GLY A 1 88 ? 4.916 12.274 -13.956 1.00 79.56 88 GLY A C 1
ATOM 742 O O . GLY A 1 88 ? 4.343 11.717 -14.896 1.00 79.56 88 GLY A O 1
ATOM 743 N N . ASP A 1 89 ? 6.154 12.742 -14.028 1.00 77.44 89 ASP A N 1
ATOM 744 C CA . ASP A 1 89 ? 7.037 12.604 -15.181 1.00 77.44 89 ASP A CA 1
ATOM 745 C C . ASP A 1 89 ? 8.298 11.789 -14.829 1.00 77.44 89 ASP A C 1
ATOM 747 O O . ASP A 1 89 ? 8.372 11.107 -13.806 1.00 77.44 89 ASP A O 1
ATOM 751 N N . SER A 1 90 ? 9.305 11.810 -15.705 1.00 72.12 90 SER A N 1
ATOM 752 C CA . SER A 1 90 ? 10.562 11.081 -15.492 1.00 72.12 90 SER A CA 1
ATOM 753 C C . SER A 1 90 ? 11.396 11.580 -14.304 1.00 72.12 90 SER A C 1
ATOM 755 O O . SER A 1 90 ? 12.338 10.895 -13.912 1.00 72.12 90 SER A O 1
ATOM 757 N N . LYS A 1 91 ? 11.117 12.781 -13.786 1.00 77.94 91 LYS A N 1
ATOM 758 C CA . LYS A 1 91 ? 11.845 13.415 -12.682 1.00 77.94 91 LYS A CA 1
ATOM 759 C C . LYS A 1 91 ? 11.101 13.248 -11.365 1.00 77.94 91 LYS A C 1
ATOM 761 O O . LYS A 1 91 ? 11.735 12.943 -10.359 1.00 77.94 91 LYS A O 1
ATOM 766 N N . GLU A 1 92 ? 9.780 13.409 -11.377 1.00 79.56 92 GLU A N 1
ATOM 767 C CA . GLU A 1 92 ? 8.960 13.356 -10.166 1.00 79.56 92 GLU A CA 1
ATOM 768 C C . GLU A 1 92 ? 7.719 12.494 -10.372 1.00 79.56 92 GLU A C 1
ATOM 770 O O . GLU A 1 92 ? 6.930 12.713 -11.285 1.00 79.56 92 GLU A O 1
ATOM 775 N N . MET A 1 93 ? 7.535 11.510 -9.491 1.00 85.50 93 MET A N 1
ATOM 776 C CA . MET A 1 93 ? 6.373 10.624 -9.470 1.00 85.50 93 MET A CA 1
ATOM 777 C C . MET A 1 93 ? 5.657 10.773 -8.135 1.00 85.50 93 MET A C 1
ATOM 779 O O . MET A 1 93 ? 6.212 10.458 -7.082 1.00 85.50 93 MET A O 1
ATOM 783 N N . HIS A 1 94 ? 4.402 11.209 -8.173 1.00 88.56 94 HIS A N 1
ATOM 784 C CA . HIS A 1 94 ? 3.586 11.413 -6.985 1.00 88.56 94 HIS A CA 1
ATOM 785 C C . HIS A 1 94 ? 2.549 10.313 -6.861 1.00 88.56 94 HIS A C 1
ATOM 787 O O . HIS A 1 94 ? 1.695 10.132 -7.728 1.00 88.56 94 HIS A O 1
ATOM 793 N N . TRP A 1 95 ? 2.595 9.596 -5.744 1.00 92.88 95 TRP A N 1
ATOM 794 C CA . TRP A 1 95 ? 1.572 8.634 -5.368 1.00 92.88 95 TRP A CA 1
ATOM 795 C C . TRP A 1 95 ? 0.651 9.253 -4.323 1.00 92.88 95 TRP A C 1
ATOM 797 O O . TRP A 1 95 ? 1.123 9.760 -3.306 1.00 92.88 95 TRP A O 1
ATOM 807 N N . PHE A 1 96 ? -0.661 9.206 -4.544 1.00 95.75 96 PHE A N 1
ATOM 808 C CA . PHE A 1 96 ? -1.610 9.865 -3.649 1.00 95.75 96 PHE A CA 1
ATOM 809 C C . PHE A 1 96 ? -2.964 9.160 -3.557 1.00 95.75 96 PHE A C 1
ATOM 811 O O . PHE A 1 96 ? -3.410 8.461 -4.473 1.00 95.75 96 PHE A O 1
ATOM 818 N N . TYR A 1 97 ? -3.639 9.361 -2.422 1.00 97.69 97 TYR A N 1
ATOM 819 C CA . TYR A 1 97 ? -4.989 8.862 -2.167 1.00 97.69 97 TYR A CA 1
ATOM 820 C C . TYR A 1 97 ? -6.035 9.587 -3.016 1.00 97.69 97 TYR A C 1
ATOM 822 O O . TYR A 1 97 ? -5.986 10.804 -3.186 1.00 97.69 97 TYR A O 1
ATOM 830 N N . VAL A 1 98 ? -7.021 8.839 -3.517 1.00 97.38 98 VAL A N 1
ATOM 831 C CA . VAL A 1 98 ? -8.178 9.384 -4.237 1.00 97.38 98 VAL A CA 1
ATOM 832 C C . VAL A 1 98 ? -9.472 8.696 -3.812 1.00 97.38 98 VAL A C 1
ATOM 834 O O . VAL A 1 98 ? -9.492 7.494 -3.525 1.00 97.38 98 VAL A O 1
ATOM 837 N N . LYS A 1 99 ? -10.578 9.441 -3.881 1.00 97.25 99 LYS A N 1
ATOM 838 C CA . LYS A 1 99 ? -11.936 8.995 -3.544 1.00 97.25 99 LYS A CA 1
ATOM 839 C C . LYS A 1 99 ? -12.017 8.460 -2.109 1.00 97.25 99 LYS A C 1
ATOM 841 O O . LYS A 1 99 ? -11.206 8.802 -1.251 1.00 97.25 99 LYS A O 1
ATOM 846 N N . ASP A 1 100 ? -13.024 7.636 -1.853 1.00 98.38 100 ASP A N 1
ATOM 847 C CA . ASP A 1 100 ? -13.278 7.072 -0.538 1.00 98.38 100 ASP A CA 1
ATOM 848 C C . ASP A 1 100 ? -12.240 6.021 -0.145 1.00 98.38 100 ASP A C 1
ATOM 850 O O . ASP A 1 100 ? -12.017 5.014 -0.830 1.00 98.38 100 ASP A O 1
ATOM 854 N N . TRP A 1 101 ? -11.692 6.228 1.041 1.00 98.69 101 TRP A N 1
ATOM 855 C CA . TRP A 1 101 ? -10.899 5.293 1.807 1.00 98.69 101 TRP A CA 1
ATOM 856 C C . TRP A 1 101 ? -11.700 4.831 3.013 1.00 98.69 101 TRP A C 1
ATOM 858 O O . TRP A 1 101 ? -12.114 5.628 3.850 1.00 98.69 101 TRP A O 1
ATOM 868 N N . LYS A 1 102 ? -11.929 3.523 3.091 1.00 98.81 102 LYS A N 1
ATOM 869 C CA . LYS A 1 102 ? -12.626 2.885 4.208 1.00 98.81 102 LYS A CA 1
ATOM 870 C C . LYS A 1 102 ? -11.595 2.396 5.210 1.00 98.81 102 LYS A C 1
ATOM 872 O O . LYS A 1 102 ? -10.699 1.653 4.808 1.00 98.81 102 LYS A O 1
ATOM 877 N N . PHE A 1 103 ? -11.757 2.756 6.476 1.00 98.69 103 PHE A N 1
ATOM 878 C CA . PHE A 1 103 ? -10.908 2.308 7.575 1.00 98.69 103 PHE A CA 1
ATOM 879 C C . PHE A 1 103 ? -11.711 1.437 8.528 1.00 98.69 103 PHE A C 1
ATOM 881 O O . PHE A 1 103 ? -12.915 1.624 8.715 1.00 98.69 103 PHE A O 1
ATOM 888 N N . TYR A 1 104 ? -11.037 0.452 9.094 1.00 98.62 104 TYR A N 1
ATOM 889 C CA . TYR A 1 104 ? -11.643 -0.579 9.910 1.00 98.62 104 TYR A CA 1
ATOM 890 C C . TYR A 1 104 ? -10.875 -0.705 11.217 1.00 98.62 104 TYR A C 1
ATOM 892 O O . TYR A 1 104 ? -9.673 -0.470 11.243 1.00 98.62 104 TYR A O 1
ATOM 900 N N . SER A 1 105 ? -11.549 -1.124 12.283 1.00 98.19 105 SER A N 1
ATOM 901 C CA . SER A 1 105 ? -10.880 -1.551 13.506 1.00 98.19 105 SER A CA 1
ATOM 902 C C . SER A 1 105 ? -10.088 -2.837 13.279 1.00 98.19 105 SER A C 1
ATOM 904 O O . SER A 1 105 ? -10.355 -3.605 12.350 1.00 98.19 105 SER A O 1
ATOM 906 N N . ASP A 1 106 ? -9.180 -3.138 14.200 1.00 97.56 106 ASP A N 1
ATOM 907 C CA . ASP A 1 106 ? -8.477 -4.421 14.290 1.00 97.56 106 ASP A CA 1
ATOM 908 C C . ASP A 1 106 ? -9.425 -5.622 14.467 1.00 97.56 106 ASP A C 1
ATOM 910 O O . ASP A 1 106 ? -9.039 -6.766 14.236 1.00 97.56 106 ASP A O 1
ATOM 914 N N . LYS A 1 107 ? -10.693 -5.384 14.823 1.00 97.44 107 LYS A N 1
ATOM 915 C CA . LYS A 1 107 ? -11.762 -6.389 14.858 1.00 97.44 107 LYS A CA 1
ATOM 916 C C . LYS A 1 107 ? -12.474 -6.557 13.514 1.00 97.44 107 LYS A C 1
ATOM 918 O O . LYS A 1 107 ? -13.113 -7.589 13.324 1.00 97.44 107 LYS A O 1
ATOM 923 N N . GLY A 1 108 ? -12.294 -5.631 12.571 1.00 97.25 108 GLY A N 1
ATOM 924 C CA . GLY A 1 108 ? -12.889 -5.636 11.231 1.00 97.25 108 GLY A CA 1
ATOM 925 C C . GLY A 1 108 ? -14.160 -4.789 11.090 1.00 97.25 108 GLY A C 1
ATOM 926 O O . GLY A 1 108 ? -14.797 -4.839 10.037 1.00 97.25 108 GLY A O 1
ATOM 927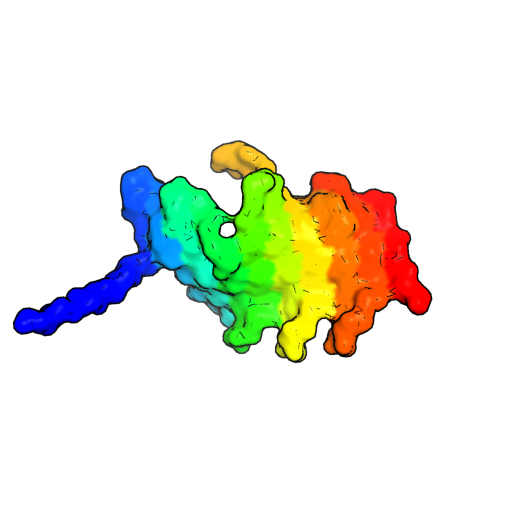 N N . LYS A 1 109 ? -14.544 -4.005 12.112 1.00 98.06 109 LYS A N 1
ATOM 928 C CA . LYS A 1 109 ? -15.698 -3.084 12.038 1.00 98.06 109 LYS A CA 1
ATOM 929 C C . LYS A 1 109 ? -15.288 -1.846 11.241 1.00 98.06 109 LYS A C 1
ATOM 931 O O . LYS A 1 109 ? -14.237 -1.289 11.523 1.00 98.06 109 LYS A O 1
ATOM 936 N N . LEU A 1 110 ? -16.096 -1.403 10.275 1.00 98.44 110 LEU A N 1
ATOM 937 C CA . LEU A 1 110 ? -15.885 -0.116 9.596 1.00 98.44 110 LEU A CA 1
ATOM 938 C C . LEU A 1 110 ? -15.997 1.014 10.630 1.00 98.44 110 LEU A C 1
ATOM 940 O O . LEU A 1 110 ? -17.028 1.120 11.289 1.00 98.44 110 LEU A O 1
ATOM 944 N N . THR A 1 111 ? -14.954 1.826 10.776 1.00 98.44 111 THR A N 1
ATOM 945 C CA . THR A 1 111 ? -14.894 2.914 11.766 1.00 98.44 111 THR A CA 1
ATOM 946 C C . THR A 1 111 ? -15.062 4.279 11.121 1.00 98.44 111 THR A C 1
ATOM 948 O O . THR A 1 111 ? -15.723 5.145 11.681 1.00 98.44 111 THR A O 1
ATOM 951 N N . GLU A 1 112 ? -14.510 4.473 9.926 1.00 98.31 112 GLU A N 1
ATOM 952 C CA . GLU A 1 112 ? -14.592 5.747 9.218 1.00 98.31 112 GLU A CA 1
ATOM 953 C C . GLU A 1 112 ? -14.462 5.572 7.700 1.00 98.31 112 GLU A C 1
ATOM 955 O O . GLU A 1 112 ? -13.905 4.593 7.186 1.00 98.31 112 GLU A O 1
ATOM 960 N N . ILE A 1 113 ? -14.981 6.560 6.975 1.00 98.69 113 ILE A N 1
ATOM 961 C CA . ILE A 1 113 ? -14.736 6.759 5.551 1.00 98.69 113 ILE A CA 1
ATOM 962 C C . ILE A 1 113 ? -14.119 8.144 5.376 1.00 98.69 113 ILE A C 1
ATOM 964 O O . ILE A 1 113 ? -14.717 9.141 5.776 1.00 98.69 113 ILE A O 1
ATOM 968 N N . LYS A 1 114 ? -12.938 8.206 4.764 1.00 98.62 114 LYS A N 1
ATOM 969 C CA . LYS A 1 114 ? -12.260 9.455 4.406 1.00 98.62 114 LYS A CA 1
ATOM 970 C C . LYS A 1 114 ? -12.300 9.642 2.898 1.00 98.62 114 LYS A C 1
ATOM 972 O O . LYS A 1 114 ? -11.916 8.732 2.169 1.00 98.62 114 LYS A O 1
ATOM 977 N N . ASN A 1 115 ? -12.769 10.789 2.428 1.00 98.56 115 ASN A N 1
ATOM 978 C CA . ASN A 1 115 ? -12.761 11.123 1.008 1.00 98.56 115 ASN A CA 1
ATOM 979 C C . ASN A 1 115 ? -11.523 11.960 0.688 1.00 98.56 115 ASN A C 1
ATOM 981 O O . ASN A 1 115 ? -11.268 12.954 1.367 1.00 98.56 115 ASN A O 1
ATOM 985 N N . TYR A 1 116 ? -10.774 11.556 -0.334 1.00 98.38 116 TYR A N 1
ATOM 986 C CA . TYR A 1 116 ? -9.578 12.258 -0.782 1.00 98.38 116 TYR A CA 1
ATOM 987 C C . TYR A 1 116 ? -9.715 12.768 -2.217 1.00 98.38 116 TYR A C 1
ATOM 989 O O . TYR A 1 116 ? -10.209 12.056 -3.096 1.00 98.38 116 TYR A O 1
ATOM 997 N N . ASN A 1 117 ? -9.180 13.958 -2.478 1.00 97.00 117 ASN A N 1
ATOM 998 C CA . ASN A 1 117 ? -8.959 14.479 -3.820 1.00 97.00 117 ASN A CA 1
ATOM 999 C C . ASN A 1 117 ? -7.472 14.784 -4.010 1.00 97.00 117 ASN A C 1
ATOM 1001 O O . ASN A 1 117 ? -6.936 15.706 -3.398 1.00 97.00 117 ASN A O 1
ATOM 1005 N N . ASN A 1 118 ? -6.814 13.986 -4.848 1.00 94.25 118 ASN A N 1
ATOM 1006 C CA . ASN A 1 118 ? -5.389 14.098 -5.153 1.00 94.25 118 ASN A CA 1
ATOM 1007 C C . ASN A 1 118 ? -4.499 14.231 -3.903 1.00 94.25 118 ASN A C 1
ATOM 1009 O O . ASN A 1 118 ? -3.688 15.140 -3.788 1.00 94.25 118 ASN A O 1
ATOM 1013 N N . GLY A 1 119 ? -4.709 13.344 -2.926 1.00 95.06 119 GLY A N 1
ATOM 1014 C CA . GLY A 1 119 ? -3.985 13.335 -1.651 1.00 95.06 119 GLY A CA 1
ATOM 1015 C C . GLY A 1 119 ? -4.571 14.248 -0.573 1.00 95.06 119 GLY A C 1
ATOM 1016 O O . GLY A 1 119 ? -4.371 13.976 0.609 1.00 95.06 119 GLY A O 1
ATOM 1017 N N . ASN A 1 120 ? -5.367 15.253 -0.942 1.00 97.06 120 ASN A N 1
ATOM 1018 C CA . ASN A 1 120 ? -5.993 16.165 0.014 1.00 97.06 120 ASN A CA 1
ATOM 1019 C C . ASN A 1 120 ? -7.229 15.528 0.648 1.00 97.06 120 ASN A C 1
ATOM 1021 O O . ASN A 1 120 ? -8.098 15.017 -0.060 1.00 97.06 120 ASN A O 1
ATOM 1025 N N . LEU A 1 121 ? -7.321 15.560 1.978 1.00 97.94 121 LEU A N 1
ATOM 1026 C CA . LEU A 1 121 ? -8.498 15.096 2.710 1.00 97.94 121 LEU A CA 1
ATOM 1027 C C . LEU A 1 121 ? -9.641 16.105 2.540 1.00 97.94 121 LEU A C 1
ATOM 1029 O O . LEU A 1 121 ? -9.502 17.261 2.919 1.00 97.94 121 LEU A O 1
ATOM 1033 N N . ILE A 1 122 ? -10.769 15.652 1.995 1.00 98.44 122 ILE A N 1
ATOM 1034 C CA . ILE A 1 122 ? -11.941 16.491 1.702 1.00 98.44 122 ILE A CA 1
ATOM 1035 C C . ILE A 1 122 ? -13.015 16.347 2.778 1.00 98.44 122 ILE A C 1
ATOM 1037 O O . ILE A 1 122 ? -13.633 17.326 3.180 1.00 98.44 122 ILE A O 1
ATOM 1041 N N . SER A 1 123 ? -13.245 15.127 3.267 1.00 98.31 123 SER A N 1
ATOM 1042 C CA . SER A 1 123 ? -14.244 14.881 4.309 1.00 98.31 123 SER A CA 1
ATOM 1043 C C . SER A 1 123 ? -13.943 13.619 5.104 1.00 98.31 123 SER A C 1
ATOM 1045 O O . SER A 1 123 ? -13.383 12.659 4.566 1.00 98.31 123 SER A O 1
ATOM 1047 N N . VAL A 1 124 ? -14.418 13.578 6.347 1.00 98.38 124 VAL A N 1
ATOM 1048 C CA . VAL A 1 124 ? -14.405 12.391 7.209 1.00 98.38 124 VAL A CA 1
ATOM 1049 C C . VAL A 1 124 ? -15.834 12.067 7.628 1.00 98.38 124 VAL A C 1
ATOM 1051 O O . VAL A 1 124 ? -16.560 12.939 8.096 1.00 98.38 124 VAL A O 1
ATOM 1054 N N . LYS A 1 125 ? -16.231 10.803 7.489 1.00 98.31 125 LYS A N 1
ATOM 1055 C CA . LYS A 1 125 ? -17.493 10.273 8.006 1.00 98.31 125 LYS A CA 1
ATOM 1056 C C . LYS A 1 125 ? -17.199 9.147 8.992 1.00 98.31 125 LYS A C 1
ATOM 1058 O O . LYS A 1 125 ? -16.847 8.046 8.568 1.00 98.31 125 LYS A O 1
ATOM 1063 N N . ALA A 1 126 ? -17.354 9.414 10.285 1.00 97.00 126 ALA A N 1
ATOM 1064 C CA . ALA A 1 126 ? -17.273 8.392 11.326 1.00 97.00 126 ALA A CA 1
ATOM 1065 C C . ALA A 1 126 ? -18.523 7.498 11.302 1.00 97.00 126 ALA A C 1
ATOM 1067 O O . ALA A 1 126 ? -19.630 7.971 11.036 1.00 97.00 126 ALA A O 1
ATOM 1068 N N . MET A 1 127 ? -18.342 6.202 11.545 1.00 94.25 127 MET A N 1
ATOM 1069 C CA . MET A 1 127 ? -19.444 5.267 11.754 1.00 94.25 127 MET A CA 1
ATOM 1070 C C . MET A 1 127 ? -19.757 5.224 13.251 1.00 94.25 127 MET A C 1
ATOM 1072 O O . MET A 1 127 ? -18.874 4.891 14.043 1.00 94.25 127 MET A O 1
ATOM 1076 N N . GLN A 1 128 ? -20.992 5.569 13.619 1.00 73.69 128 GLN A N 1
ATOM 1077 C CA . GLN A 1 128 ? -21.533 5.335 14.963 1.00 73.69 128 GLN A CA 1
ATOM 1078 C C . GLN A 1 128 ? -21.760 3.824 15.168 1.00 73.69 128 GLN A C 1
ATOM 1080 O O . GLN A 1 128 ? -22.241 3.160 14.222 1.00 73.69 128 GLN A O 1
#

Sequence (128 aa):
MLLSCKSKPINQKIDKKREGVWIDNYTQDSTNYKSFEYYKHDEPVKKWKSYINGKIYKTEKYKSGYCIVKFYYENGKVQSKGKTKTEGDSKEMHWFYVKDWKFYSDKGKLTEIKNYNNGNLISVKAMQ

pLDDT: mean 93.12, std 10.79, range [40.91, 98.81]